Protein AF-A0A0S8IFZ9-F1 (afdb_monomer_lite)

pLDDT: mean 91.87, std 9.13, range [55.59, 97.5]

Radius of gyration: 13.61 Å; chains: 1; bounding box: 35×34×28 Å

Sequence (49 aa):
MTKKKRPAVVEHFSNLTDPRIDRKKRHQLLDIVVIAICGVICGANDWVG

Structure (mmCIF, N/CA/C/O backbone):
data_AF-A0A0S8IFZ9-F1
#
_entry.id   AF-A0A0S8IFZ9-F1
#
loop_
_atom_site.group_PDB
_atom_site.id
_atom_site.type_symbol
_atom_site.label_atom_id
_atom_site.label_alt_id
_atom_site.label_comp_id
_atom_site.label_asym_id
_atom_site.label_entity_id
_atom_site.label_seq_id
_atom_site.pdbx_PDB_ins_code
_atom_site.Cartn_x
_atom_site.Cartn_y
_atom_site.Cartn_z
_atom_site.occupancy
_atom_site.B_iso_or_equiv
_atom_site.auth_seq_id
_atom_site.auth_comp_id
_atom_site.auth_asym_id
_atom_site.auth_atom_id
_atom_site.pdbx_PDB_model_num
ATOM 1 N N . MET A 1 1 ? -23.529 -20.241 -9.671 1.00 55.59 1 MET A N 1
ATOM 2 C CA . MET A 1 1 ? -22.925 -18.928 -9.347 1.00 55.59 1 MET A CA 1
ATOM 3 C C . MET A 1 1 ? -21.415 -19.117 -9.256 1.00 55.59 1 MET A C 1
ATOM 5 O O . MET A 1 1 ? -20.970 -19.883 -8.413 1.00 55.59 1 MET A O 1
ATOM 9 N N . THR A 1 2 ? -20.628 -18.534 -10.159 1.00 64.69 2 THR A N 1
ATOM 10 C CA . THR A 1 2 ? -19.161 -18.675 -10.168 1.00 64.69 2 THR A CA 1
ATOM 11 C C . THR A 1 2 ? -18.526 -17.736 -9.139 1.00 64.69 2 THR A C 1
ATOM 13 O O . THR A 1 2 ? -18.833 -16.546 -9.090 1.00 64.69 2 THR A O 1
ATOM 16 N N . LYS A 1 3 ? -17.648 -18.265 -8.276 1.00 75.50 3 LYS A N 1
ATOM 17 C CA . LYS A 1 3 ? -16.940 -17.478 -7.255 1.00 75.50 3 LYS A CA 1
ATOM 18 C C . LYS A 1 3 ? -15.879 -16.611 -7.941 1.00 75.50 3 LYS A C 1
ATOM 20 O O . LYS A 1 3 ? -14.977 -17.139 -8.588 1.00 75.50 3 LYS A O 1
ATOM 25 N N . LYS A 1 4 ? -15.984 -15.286 -7.815 1.00 79.19 4 LYS A N 1
ATOM 26 C CA . LYS A 1 4 ? -15.006 -14.346 -8.382 1.00 79.19 4 LYS A CA 1
ATOM 27 C C . LYS A 1 4 ? -13.645 -14.567 -7.716 1.00 79.19 4 LYS A C 1
ATOM 29 O O . LYS A 1 4 ? -13.537 -14.505 -6.492 1.00 79.19 4 LYS A O 1
ATOM 34 N N . LYS A 1 5 ? -12.617 -14.849 -8.518 1.00 85.56 5 LYS A N 1
ATOM 35 C CA . LYS A 1 5 ? -11.253 -15.071 -8.024 1.00 85.56 5 LYS A CA 1
ATOM 36 C C . LYS A 1 5 ? -10.647 -13.729 -7.608 1.00 85.56 5 LYS A C 1
ATOM 38 O O . LYS A 1 5 ? -10.721 -12.762 -8.367 1.00 85.56 5 LYS A O 1
ATOM 43 N N . ARG A 1 6 ? -10.083 -13.660 -6.400 1.00 89.19 6 ARG A N 1
ATOM 44 C CA . ARG A 1 6 ? -9.339 -12.481 -5.938 1.00 89.19 6 ARG A CA 1
ATOM 45 C C . ARG A 1 6 ? -7.965 -12.432 -6.624 1.00 89.19 6 ARG A C 1
ATOM 47 O O . ARG A 1 6 ? -7.433 -13.494 -6.960 1.00 89.19 6 ARG A O 1
ATOM 54 N N . PRO A 1 7 ? -7.385 -11.237 -6.842 1.00 93.81 7 PRO A N 1
ATOM 55 C CA . PRO A 1 7 ? -5.999 -11.124 -7.285 1.00 93.81 7 PRO A CA 1
ATOM 56 C C . PRO A 1 7 ? -5.058 -11.856 -6.320 1.00 93.81 7 PRO A C 1
ATOM 58 O O . PRO A 1 7 ? -5.259 -11.799 -5.108 1.00 93.81 7 PRO A O 1
ATOM 61 N N . ALA A 1 8 ? -4.019 -12.511 -6.847 1.00 94.19 8 ALA A N 1
ATOM 62 C CA . ALA A 1 8 ? -3.102 -13.322 -6.040 1.00 94.19 8 ALA A CA 1
ATOM 63 C C . ALA A 1 8 ? -2.423 -12.513 -4.923 1.00 94.19 8 ALA A C 1
ATOM 65 O O . ALA A 1 8 ? -2.318 -12.992 -3.801 1.00 94.19 8 ALA A O 1
ATOM 66 N N . VAL A 1 9 ? -2.039 -11.264 -5.209 1.00 95.00 9 VAL A N 1
ATOM 67 C CA . VAL A 1 9 ? -1.459 -10.351 -4.213 1.00 95.00 9 VAL A CA 1
ATOM 68 C C . VAL A 1 9 ? -2.431 -10.069 -3.063 1.00 95.00 9 VAL A C 1
ATOM 70 O O . VAL A 1 9 ? -2.044 -10.107 -1.901 1.00 95.00 9 VAL A O 1
ATOM 73 N N . VAL A 1 10 ? -3.718 -9.876 -3.364 1.00 95.75 10 VAL A N 1
ATOM 74 C CA . VAL A 1 10 ? -4.744 -9.619 -2.345 1.00 95.75 10 VAL A CA 1
ATOM 75 C C . VAL A 1 10 ? -4.975 -10.858 -1.484 1.00 95.75 10 VAL A C 1
ATOM 77 O O . VAL A 1 10 ? -5.114 -10.738 -0.273 1.00 95.75 10 VAL A O 1
ATOM 80 N N . GLU A 1 11 ? -5.003 -12.044 -2.097 1.00 95.50 11 GLU A N 1
ATOM 81 C CA . GLU A 1 11 ? -5.145 -13.313 -1.374 1.00 95.50 11 GLU A CA 1
ATOM 82 C C . GLU A 1 11 ? -3.946 -13.577 -0.458 1.00 95.50 11 GLU A C 1
ATOM 84 O O . GLU A 1 11 ? -4.120 -13.937 0.700 1.00 95.50 11 GLU A O 1
ATOM 89 N N . HIS A 1 12 ? -2.728 -13.364 -0.957 1.00 96.00 12 HIS A N 1
ATOM 90 C CA . HIS A 1 12 ? -1.507 -13.641 -0.207 1.00 96.00 12 HIS A CA 1
ATOM 91 C C . HIS A 1 12 ? -1.397 -12.781 1.060 1.00 96.00 12 HIS A C 1
ATOM 93 O O . HIS A 1 12 ? -1.026 -13.281 2.119 1.00 96.00 12 HIS A O 1
ATOM 99 N N . PHE A 1 13 ? -1.776 -11.503 0.972 1.00 96.38 13 PHE A N 1
ATOM 100 C CA . PHE A 1 13 ? -1.717 -10.566 2.096 1.00 96.38 13 PHE A CA 1
ATOM 101 C C . PHE A 1 13 ? -3.040 -10.434 2.869 1.00 96.38 13 PHE A C 1
ATOM 103 O O . PHE A 1 13 ? -3.145 -9.581 3.749 1.00 96.38 13 PHE A O 1
ATOM 110 N N . SER A 1 14 ? -4.054 -11.270 2.599 1.00 94.94 14 SER A N 1
ATOM 111 C CA . SER A 1 14 ? -5.383 -11.113 3.212 1.00 94.94 14 SER A CA 1
ATOM 112 C C . SER A 1 14 ? -5.400 -11.297 4.728 1.00 94.94 14 SER A C 1
ATOM 114 O O . SER A 1 14 ? -6.286 -10.767 5.392 1.00 94.94 14 SER A O 1
ATOM 116 N N . ASN A 1 15 ? -4.440 -12.052 5.267 1.00 95.62 15 ASN A N 1
ATOM 117 C CA . ASN A 1 15 ? -4.351 -12.381 6.692 1.00 95.62 15 ASN A CA 1
ATOM 118 C C . ASN A 1 15 ? -3.328 -11.511 7.437 1.00 95.62 15 ASN A C 1
ATOM 120 O O . ASN A 1 15 ? -2.931 -11.840 8.553 1.00 95.62 15 ASN A O 1
ATOM 124 N N . LEU A 1 16 ? -2.868 -10.418 6.820 1.00 96.00 16 LEU A N 1
ATOM 125 C CA . LEU A 1 16 ? -1.931 -9.501 7.451 1.00 96.00 16 LEU A CA 1
ATOM 126 C C . LEU A 1 16 ? -2.641 -8.694 8.546 1.00 96.00 16 LEU A C 1
ATOM 128 O O . LEU A 1 16 ? -3.519 -7.876 8.263 1.00 96.00 16 LEU A O 1
ATOM 132 N N . THR A 1 17 ? -2.240 -8.907 9.798 1.00 96.31 17 THR A N 1
ATOM 133 C CA . THR A 1 17 ? -2.718 -8.109 10.932 1.00 96.31 17 THR A CA 1
ATOM 134 C C . THR A 1 17 ? -2.293 -6.659 10.757 1.00 96.31 17 THR A C 1
ATOM 136 O O . THR A 1 17 ? -1.121 -6.382 10.517 1.00 96.31 17 THR A O 1
ATOM 139 N N . ASP A 1 18 ? -3.234 -5.729 10.914 1.00 96.62 18 ASP A N 1
ATOM 140 C CA . ASP A 1 18 ? -2.949 -4.302 10.821 1.00 96.62 18 ASP A CA 1
ATOM 141 C C . ASP A 1 18 ? -2.433 -3.749 12.162 1.00 96.62 18 ASP A C 1
ATOM 143 O O . ASP A 1 18 ? -3.242 -3.563 13.077 1.00 96.62 18 ASP A O 1
ATOM 147 N N . PRO A 1 19 ? -1.122 -3.448 12.295 1.00 95.62 19 PRO A N 1
ATOM 148 C CA . PRO A 1 19 ? -0.531 -3.013 13.560 1.00 95.62 19 PRO A CA 1
ATOM 149 C C . PRO A 1 19 ? -0.857 -1.550 13.893 1.00 95.62 19 PRO A C 1
ATOM 151 O O . PRO A 1 19 ? -0.465 -1.044 14.945 1.00 95.62 19 PRO A O 1
ATOM 154 N N . ARG A 1 20 ? -1.519 -0.822 12.984 1.00 96.00 20 ARG A N 1
ATOM 155 C CA . ARG A 1 20 ? -1.824 0.596 13.169 1.00 96.00 20 ARG A CA 1
ATOM 156 C C . ARG A 1 20 ? -2.962 0.750 14.173 1.00 96.00 20 ARG A C 1
ATOM 158 O O . ARG A 1 20 ? -3.857 -0.083 14.270 1.00 96.00 20 ARG A O 1
ATOM 165 N N . ILE A 1 21 ? -2.968 1.873 14.882 1.00 96.19 21 ILE A N 1
ATOM 166 C CA . ILE A 1 21 ? -4.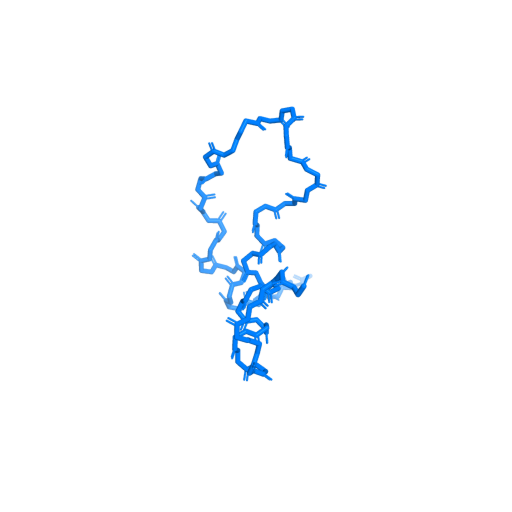061 2.227 15.795 1.00 96.19 21 ILE A CA 1
ATOM 167 C C . ILE A 1 21 ? -5.312 2.548 14.967 1.00 96.19 21 ILE A C 1
ATOM 169 O O . ILE A 1 21 ? -5.222 3.359 14.047 1.00 96.19 21 ILE A O 1
ATOM 173 N N . ASP A 1 22 ? -6.475 1.991 15.315 1.00 92.75 22 ASP A N 1
ATOM 174 C CA . ASP A 1 22 ? -7.717 2.131 14.531 1.00 92.75 22 ASP A CA 1
ATOM 175 C C . ASP A 1 22 ? -8.102 3.582 14.222 1.00 92.75 22 ASP A C 1
ATOM 177 O O . ASP A 1 22 ? -8.374 3.918 13.071 1.00 92.75 22 ASP A O 1
ATOM 181 N N . ARG A 1 23 ? -7.991 4.490 15.202 1.00 93.62 23 ARG A N 1
ATOM 182 C CA . ARG A 1 23 ? -8.254 5.932 15.007 1.00 93.62 23 ARG A CA 1
ATOM 183 C C . ARG A 1 23 ? -7.325 6.627 13.997 1.00 93.62 23 ARG A C 1
ATOM 185 O O . ARG A 1 23 ? -7.531 7.795 13.693 1.00 93.62 23 ARG A O 1
ATOM 192 N N . LYS A 1 24 ? -6.270 5.951 13.528 1.00 90.75 24 LYS A N 1
ATOM 193 C CA . LYS A 1 24 ? -5.298 6.449 12.540 1.00 90.75 24 LYS A CA 1
ATOM 194 C C . LYS A 1 24 ? -5.401 5.733 11.182 1.00 90.75 24 LYS A C 1
ATOM 196 O O . LYS A 1 24 ? -4.527 5.915 10.335 1.00 90.75 24 LYS A O 1
ATOM 201 N N . LYS A 1 25 ? -6.432 4.917 10.944 1.00 93.94 25 LYS A N 1
ATOM 202 C CA . LYS A 1 25 ? -6.608 4.168 9.689 1.00 93.94 25 LYS A CA 1
ATOM 203 C C . LYS A 1 25 ? -7.525 4.929 8.727 1.00 93.94 25 LYS A C 1
ATOM 205 O O . LYS A 1 25 ? -8.737 4.770 8.769 1.00 93.94 25 LYS A O 1
ATOM 210 N N . ARG A 1 26 ? -6.950 5.741 7.831 1.00 95.38 26 ARG A N 1
ATOM 211 C CA . ARG A 1 26 ? -7.703 6.344 6.707 1.00 95.38 26 ARG A CA 1
ATOM 212 C C . ARG A 1 26 ? -7.920 5.363 5.548 1.00 95.38 26 ARG A C 1
ATOM 214 O O . ARG A 1 26 ? -8.930 5.444 4.862 1.00 95.38 26 ARG A O 1
ATOM 221 N N . HIS A 1 27 ? -6.972 4.450 5.337 1.00 95.81 27 HIS A N 1
ATOM 222 C CA . HIS A 1 27 ? -6.971 3.480 4.238 1.00 95.81 27 HIS A CA 1
ATOM 223 C C . HIS A 1 27 ? -6.757 2.062 4.774 1.00 95.81 27 HIS A C 1
ATOM 225 O O . HIS A 1 27 ? -6.030 1.875 5.764 1.00 95.81 27 HIS A O 1
ATOM 231 N N . GLN A 1 28 ? -7.352 1.063 4.115 1.00 95.12 28 GLN A N 1
ATOM 232 C CA . GLN A 1 28 ? -7.122 -0.339 4.460 1.00 95.12 28 GLN A CA 1
ATOM 233 C C . GLN A 1 28 ? -5.648 -0.691 4.243 1.00 95.12 28 GLN A C 1
ATOM 235 O O . GLN A 1 28 ? -5.007 -0.188 3.321 1.00 95.12 28 GLN A O 1
ATOM 240 N N . LEU A 1 29 ? -5.092 -1.545 5.107 1.00 96.69 29 LEU A N 1
ATOM 241 C CA . LEU A 1 29 ? -3.685 -1.937 4.990 1.00 96.69 29 LEU A CA 1
ATOM 242 C C . LEU A 1 29 ? -3.418 -2.632 3.651 1.00 96.69 29 LEU A C 1
ATOM 244 O O . LEU A 1 29 ? -2.412 -2.360 3.008 1.00 96.69 29 LEU A O 1
ATOM 248 N N . LEU A 1 30 ? -4.356 -3.474 3.217 1.00 96.56 30 LEU A N 1
ATOM 249 C CA . LEU A 1 30 ? -4.271 -4.203 1.956 1.00 96.56 30 LEU A CA 1
ATOM 250 C C . LEU A 1 30 ? -4.148 -3.260 0.749 1.00 96.56 30 LEU A C 1
ATOM 252 O O . LEU A 1 30 ? -3.298 -3.489 -0.106 1.00 96.56 30 LEU A O 1
ATOM 256 N N . ASP A 1 31 ? -4.918 -2.170 0.718 1.00 96.19 31 ASP A N 1
ATOM 257 C CA . ASP A 1 31 ? -4.844 -1.178 -0.363 1.00 96.19 31 ASP A CA 1
ATOM 258 C C . ASP A 1 31 ? -3.470 -0.503 -0.410 1.00 96.19 31 ASP A C 1
ATOM 260 O O . ASP A 1 31 ? -2.883 -0.356 -1.479 1.00 96.19 31 ASP A O 1
ATOM 264 N N . ILE A 1 32 ? -2.923 -0.142 0.755 1.00 96.62 32 ILE A N 1
ATOM 265 C CA . ILE A 1 32 ? -1.589 0.466 0.858 1.00 96.62 32 ILE A CA 1
ATOM 266 C C . ILE A 1 32 ? -0.516 -0.503 0.361 1.00 96.62 32 ILE A C 1
ATOM 268 O O . ILE A 1 32 ? 0.359 -0.096 -0.396 1.00 96.62 32 ILE A O 1
ATOM 272 N N . VAL A 1 33 ? -0.586 -1.779 0.752 1.00 96.62 33 VAL A N 1
ATOM 273 C CA . VAL A 1 33 ? 0.365 -2.810 0.303 1.00 96.62 33 VAL A CA 1
ATOM 274 C C . VAL A 1 33 ? 0.303 -2.978 -1.214 1.00 96.62 33 VAL A C 1
ATOM 276 O O . VAL A 1 33 ? 1.343 -3.023 -1.868 1.00 96.62 33 VAL A O 1
ATOM 279 N N . VAL A 1 34 ? -0.901 -3.020 -1.791 1.00 97.06 34 VAL A N 1
ATOM 280 C CA . VAL A 1 34 ? -1.079 -3.122 -3.246 1.00 97.06 34 VAL A CA 1
ATOM 281 C C . VAL A 1 34 ? -0.496 -1.898 -3.956 1.00 97.06 34 VAL A C 1
ATOM 283 O O . VAL A 1 34 ? 0.254 -2.065 -4.914 1.00 97.06 34 VAL A O 1
ATOM 286 N N . ILE A 1 35 ? -0.774 -0.683 -3.472 1.00 96.56 35 ILE A N 1
ATOM 287 C CA . ILE A 1 35 ? -0.210 0.555 -4.034 1.00 96.56 35 ILE A CA 1
ATOM 288 C C . ILE A 1 35 ? 1.316 0.552 -3.939 1.00 96.56 35 ILE A C 1
ATOM 290 O O . ILE A 1 35 ? 1.977 0.888 -4.917 1.00 96.56 35 ILE A O 1
ATOM 294 N N . ALA A 1 36 ? 1.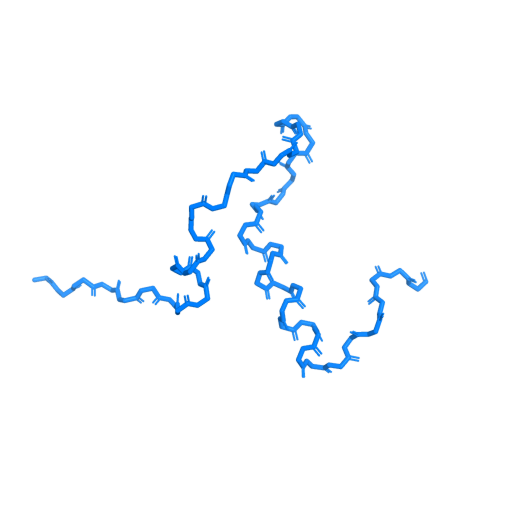877 0.138 -2.801 1.00 96.56 36 ALA A N 1
ATOM 295 C CA . ALA A 1 36 ? 3.318 0.079 -2.600 1.00 96.56 36 ALA A CA 1
ATOM 296 C C . ALA A 1 36 ? 3.989 -0.872 -3.597 1.00 96.56 36 ALA A C 1
ATOM 298 O O . ALA A 1 36 ? 4.957 -0.490 -4.248 1.00 96.56 36 ALA A O 1
ATOM 299 N N . ILE A 1 37 ? 3.439 -2.078 -3.780 1.00 96.44 37 ILE A N 1
ATOM 300 C CA . ILE A 1 37 ? 3.946 -3.045 -4.762 1.00 96.44 37 ILE A CA 1
ATOM 301 C C . ILE A 1 37 ? 3.864 -2.463 -6.174 1.00 96.44 37 ILE A C 1
ATOM 303 O O . ILE A 1 37 ? 4.858 -2.504 -6.893 1.00 96.44 37 ILE A O 1
ATOM 307 N N . CYS A 1 38 ? 2.719 -1.884 -6.553 1.00 96.38 38 CYS A N 1
ATOM 308 C CA . CYS A 1 38 ? 2.547 -1.237 -7.854 1.00 96.38 38 CYS A CA 1
ATOM 309 C C . CYS A 1 38 ? 3.546 -0.090 -8.067 1.00 96.38 38 CYS A C 1
ATOM 311 O O . CYS A 1 38 ? 4.119 0.022 -9.144 1.00 96.38 38 CYS A O 1
ATOM 313 N N . GLY A 1 39 ? 3.788 0.741 -7.053 1.00 97.00 39 GLY A N 1
ATOM 314 C CA . GLY A 1 39 ? 4.775 1.816 -7.123 1.00 97.00 39 GLY A CA 1
ATOM 315 C C . GLY A 1 39 ? 6.184 1.275 -7.348 1.00 97.00 39 GLY A C 1
ATOM 316 O O . GLY A 1 39 ? 6.848 1.689 -8.294 1.00 97.00 39 GLY A O 1
ATOM 317 N N . VAL A 1 40 ? 6.609 0.300 -6.540 1.00 96.12 40 VAL A N 1
ATOM 318 C CA . VAL A 1 40 ? 7.954 -0.291 -6.620 1.00 96.12 40 VAL A CA 1
ATOM 319 C C . VAL A 1 40 ? 8.205 -0.938 -7.985 1.00 96.12 40 VAL A C 1
ATOM 321 O O . VAL A 1 40 ? 9.242 -0.685 -8.592 1.00 96.12 40 VAL A O 1
ATOM 324 N N . ILE A 1 41 ? 7.258 -1.721 -8.519 1.00 96.88 41 ILE A N 1
ATOM 325 C CA . ILE A 1 41 ? 7.433 -2.347 -9.845 1.00 96.88 41 ILE A CA 1
ATOM 326 C C . ILE A 1 41 ? 7.410 -1.325 -10.991 1.00 96.88 41 ILE A C 1
ATOM 328 O O . ILE A 1 41 ? 8.015 -1.568 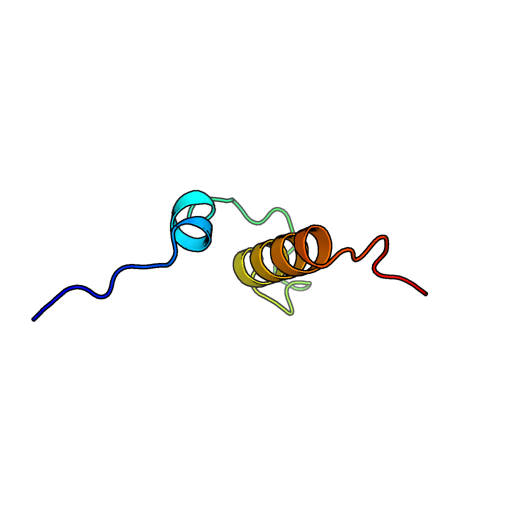-12.031 1.00 96.88 41 ILE A O 1
ATOM 332 N N . CYS A 1 42 ? 6.741 -0.185 -10.802 1.00 97.50 42 CYS A N 1
ATOM 333 C CA . CYS A 1 42 ? 6.734 0.931 -11.748 1.00 97.50 42 CYS A CA 1
ATOM 334 C C . CYS A 1 42 ? 7.945 1.870 -11.588 1.00 97.50 42 CYS A C 1
ATOM 336 O O . CYS A 1 42 ? 8.038 2.854 -12.319 1.00 97.50 42 CYS A O 1
ATOM 338 N N . GLY A 1 43 ? 8.868 1.585 -10.662 1.00 96.19 43 GLY A N 1
ATOM 339 C CA . GLY A 1 43 ? 10.097 2.358 -10.462 1.00 96.19 43 GLY A CA 1
ATOM 340 C C . GLY A 1 43 ? 9.980 3.546 -9.499 1.00 96.19 43 GLY A C 1
ATOM 341 O O . GLY A 1 43 ? 10.826 4.4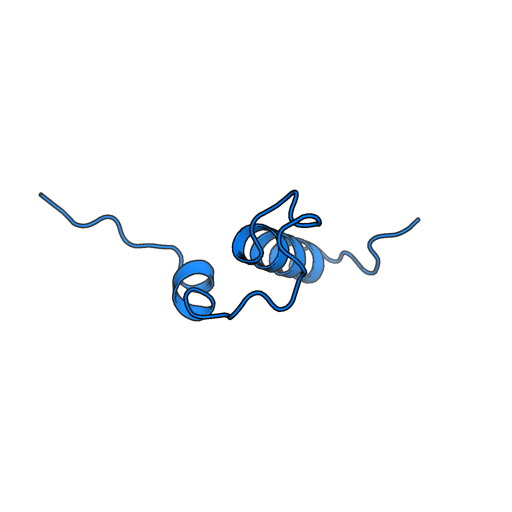37 -9.544 1.00 96.19 43 GLY A O 1
ATOM 342 N N . ALA A 1 44 ? 8.960 3.592 -8.635 1.00 95.81 44 ALA A N 1
ATOM 343 C CA . ALA A 1 44 ? 8.899 4.578 -7.556 1.00 95.81 44 ALA A CA 1
ATOM 344 C C . ALA A 1 44 ? 10.002 4.300 -6.517 1.00 95.81 44 ALA A C 1
ATOM 346 O O . ALA A 1 44 ? 10.054 3.212 -5.941 1.00 95.81 44 ALA A O 1
ATOM 347 N N . ASN A 1 45 ? 10.868 5.290 -6.278 1.00 90.75 45 ASN A N 1
ATOM 348 C CA . ASN A 1 45 ? 12.010 5.177 -5.360 1.00 90.7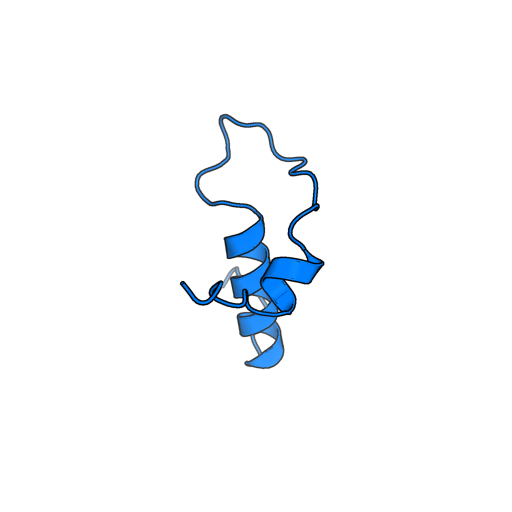5 45 ASN A CA 1
ATOM 349 C C . ASN A 1 45 ? 11.740 5.792 -3.976 1.00 90.75 45 ASN A C 1
ATOM 351 O O . ASN A 1 45 ? 12.410 5.434 -3.009 1.00 90.75 45 ASN A O 1
ATOM 355 N N . ASP A 1 46 ? 10.754 6.684 -3.868 1.00 91.69 46 ASP A N 1
ATOM 356 C CA . ASP A 1 46 ? 10.314 7.306 -2.620 1.00 91.69 46 ASP A CA 1
ATOM 357 C C . ASP A 1 46 ? 8.797 7.595 -2.639 1.00 91.69 46 ASP A C 1
ATOM 359 O O . ASP A 1 46 ? 8.108 7.340 -3.629 1.00 91.69 46 ASP A O 1
ATO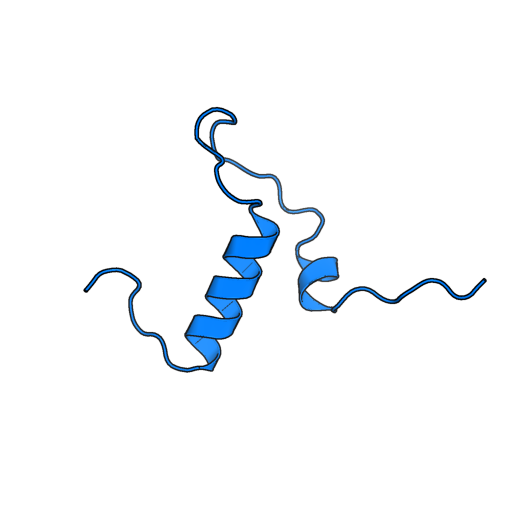M 363 N N . TRP A 1 47 ? 8.284 8.089 -1.508 1.00 87.38 47 TRP A N 1
ATOM 364 C CA . TRP A 1 47 ? 6.880 8.488 -1.312 1.00 87.38 47 TRP A CA 1
ATOM 365 C C . TRP A 1 47 ? 6.749 9.909 -0.740 1.00 87.38 47 TRP A C 1
ATOM 367 O O . TRP A 1 47 ? 5.675 10.304 -0.285 1.00 87.38 47 TRP A O 1
ATOM 377 N N . VAL A 1 48 ? 7.861 10.640 -0.696 1.00 82.25 48 VAL A N 1
ATOM 378 C CA . VAL A 1 48 ? 8.024 11.952 -0.065 1.00 82.25 48 VAL A CA 1
ATOM 379 C C . VAL A 1 48 ? 9.058 12.705 -0.890 1.00 82.25 48 VAL A C 1
ATOM 381 O O . VAL A 1 48 ? 10.259 12.558 -0.669 1.00 82.25 48 VAL A O 1
ATOM 384 N N . GLY A 1 49 ? 8.552 13.476 -1.850 1.00 63.28 49 GLY A N 1
ATOM 385 C CA . GLY A 1 49 ? 9.295 14.542 -2.517 1.00 63.28 49 GLY A CA 1
ATOM 386 C C . GLY A 1 49 ? 9.233 15.846 -1.739 1.00 63.28 49 GLY A C 1
ATOM 387 O O . GLY A 1 49 ? 8.279 16.017 -0.941 1.00 63.28 49 GLY A O 1
#

Foldseek 3Di:
DDDDDDPPLCVVCVPPDDPDDPVPDPDDPSVVSVVVVVCVVVPNPDDDD

Secondary structure (DSSP, 8-state):
-PPPPPPHHHHHTTT----S-GGG-SS-HHHHHHHHHHHHHTT---S--